Protein AF-A0A162BS26-F1 (afdb_monomer_lite)

Secondary structure (DSSP, 8-state):
-HHHHHS----SSSTTS-----HHHHSPPPPPPSB-TT--BSSGGGGGS-HHHHHHHS--

pLDDT: mean 90.02, std 4.79, range [66.38, 94.06]

Radius of gyration: 20.49 Å; chains: 1; bounding box: 44×30×48 Å

Sequence (60 aa):
EAIRYLFPSGLFDQQARPMTKHPDEIYPKRKAAEFDVNGRPYHSLFYTSKPNYYTLMHPP

Foldseek 3Di:
DVQCVVAPDPDPDPVPGDDDDDPPVVDDDDDDDQADPVRHGPAPCVVVVCRVVVCVVDPD

Organism: NCBI:txid35525

Structure (mmCIF, N/CA/C/O backbone):
data_AF-A0A162BS26-F1
#
_entry.id   AF-A0A162BS26-F1
#
loop_
_atom_site.group_PDB
_atom_site.id
_atom_site.type_symbol
_atom_site.label_atom_id
_atom_site.label_alt_id
_atom_site.label_comp_id
_atom_site.label_asym_id
_atom_site.label_entity_id
_atom_site.label_seq_id
_atom_site.pdbx_PDB_ins_code
_atom_site.Cartn_x
_atom_site.Cartn_y
_atom_site.Cartn_z
_atom_site.occupancy
_atom_site.B_iso_or_equiv
_atom_site.auth_seq_id
_atom_site.auth_comp_id
_atom_site.auth_asym_id
_atom_site.auth_atom_id
_atom_site.pdbx_PDB_model_num
ATOM 1 N N . GLU A 1 1 ? -10.409 13.133 18.853 1.00 72.50 1 GLU A N 1
ATOM 2 C CA . GLU A 1 1 ? -11.528 13.647 19.676 1.00 72.50 1 GLU A CA 1
ATOM 3 C C . GLU A 1 1 ? -12.829 13.865 18.901 1.00 72.50 1 GLU A C 1
ATOM 5 O O . GLU A 1 1 ? -13.792 13.193 19.239 1.00 72.50 1 GLU A O 1
ATOM 10 N N . ALA A 1 2 ? -12.877 14.673 17.829 1.00 89.06 2 ALA A N 1
ATOM 11 C CA . ALA A 1 2 ? -14.127 14.937 17.087 1.00 89.06 2 ALA A CA 1
ATOM 12 C C . ALA A 1 2 ? -14.920 13.670 16.683 1.00 89.06 2 ALA A C 1
ATOM 14 O O . ALA A 1 2 ? -16.111 13.574 16.955 1.00 89.06 2 ALA A O 1
ATOM 15 N N . ILE A 1 3 ? -14.251 12.653 16.126 1.00 86.94 3 ILE A N 1
ATOM 16 C CA . ILE A 1 3 ? -14.889 11.385 15.713 1.00 86.94 3 ILE A CA 1
ATOM 17 C C . ILE A 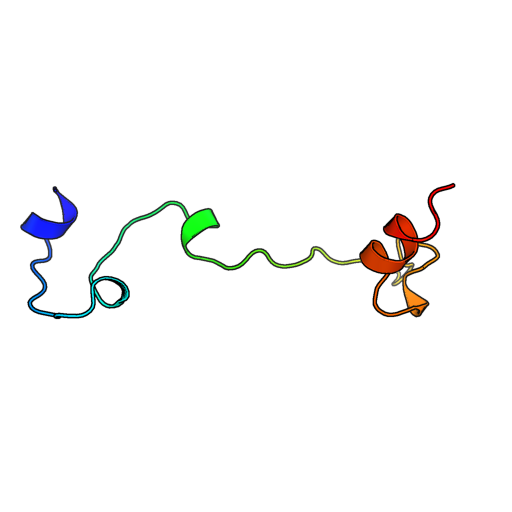1 3 ? -15.495 10.635 16.906 1.00 86.94 3 ILE A C 1
ATOM 19 O O . ILE A 1 3 ? -16.569 10.067 16.783 1.00 86.94 3 ILE A O 1
ATOM 23 N N . ARG A 1 4 ? -14.828 10.643 18.068 1.00 89.25 4 ARG A N 1
ATOM 24 C CA . ARG A 1 4 ? -15.282 9.922 19.271 1.00 89.25 4 ARG A CA 1
ATOM 25 C C . ARG A 1 4 ? -16.523 10.565 19.880 1.00 89.25 4 ARG A C 1
ATOM 27 O O . ARG A 1 4 ? -17.344 9.862 20.453 1.00 89.25 4 ARG A O 1
ATOM 34 N N . TYR A 1 5 ? -16.622 11.888 19.766 1.00 90.50 5 TYR A N 1
ATOM 35 C CA . TYR A 1 5 ? -17.789 12.641 20.205 1.00 90.50 5 TYR A CA 1
ATOM 36 C C . TYR A 1 5 ? -18.974 12.453 19.247 1.00 90.50 5 TYR A C 1
ATOM 38 O O . TYR A 1 5 ? -20.088 12.222 19.701 1.00 90.50 5 TYR A O 1
ATOM 46 N N . LEU A 1 6 ? -18.728 12.495 17.931 1.00 94.00 6 LEU A N 1
ATOM 47 C CA . LEU A 1 6 ? -19.765 12.315 16.904 1.00 94.00 6 LEU A CA 1
ATOM 48 C C . LEU A 1 6 ? -20.266 10.864 16.804 1.00 94.00 6 LEU A C 1
ATOM 50 O O . LEU A 1 6 ? -21.455 10.636 16.608 1.00 94.00 6 LEU A O 1
ATOM 54 N N . PHE A 1 7 ? -19.366 9.889 16.947 1.00 91.62 7 PHE A N 1
ATOM 55 C CA . PHE A 1 7 ? -19.640 8.456 16.823 1.00 91.62 7 PHE A CA 1
ATOM 56 C C . PHE A 1 7 ? -19.100 7.701 18.047 1.00 91.62 7 PHE A C 1
ATOM 58 O O . PHE A 1 7 ? -18.042 7.062 17.978 1.00 91.62 7 PHE A O 1
ATOM 65 N N . PRO A 1 8 ? -19.792 7.772 19.196 1.00 90.88 8 PRO A N 1
ATOM 66 C CA . PRO A 1 8 ? -19.361 7.064 20.391 1.00 90.88 8 PRO A CA 1
ATOM 67 C C . PRO A 1 8 ? -19.489 5.546 20.190 1.00 90.88 8 PRO A C 1
ATOM 69 O O . PRO A 1 8 ? -20.554 5.035 19.854 1.00 90.88 8 PRO A O 1
ATOM 72 N N . SER A 1 9 ? -18.401 4.808 20.421 1.00 88.44 9 SER A N 1
ATOM 73 C CA . SER A 1 9 ? -18.375 3.340 20.342 1.00 88.44 9 SER A CA 1
ATOM 74 C C . SER A 1 9 ? -18.059 2.717 21.702 1.00 88.44 9 SER A C 1
ATOM 76 O O . SER A 1 9 ? -17.048 3.071 22.310 1.00 88.44 9 SER A O 1
ATOM 78 N N . GLY A 1 10 ? -18.854 1.735 22.134 1.00 90.25 10 GLY A N 1
ATOM 79 C CA . GLY A 1 10 ? -18.619 0.952 23.359 1.00 90.25 10 GLY A CA 1
ATOM 80 C C . GLY A 1 10 ? -17.730 -0.287 23.176 1.00 90.25 10 GLY A C 1
ATOM 81 O O . GLY A 1 10 ? -17.608 -1.091 24.093 1.00 90.25 10 GLY A O 1
ATOM 82 N N . LEU A 1 11 ? -17.136 -0.476 21.993 1.00 93.00 11 LEU A N 1
ATOM 83 C CA . LEU A 1 11 ? -16.319 -1.651 21.679 1.00 93.00 11 LEU A CA 1
ATOM 84 C C . LEU A 1 11 ? -15.007 -1.642 22.476 1.00 93.00 11 LEU A C 1
ATOM 86 O O . LEU A 1 11 ? -14.291 -0.634 22.508 1.00 93.00 11 LEU A O 1
ATOM 90 N N . PHE A 1 12 ? -14.681 -2.776 23.106 1.00 92.75 12 PHE A N 1
ATOM 91 C CA . PHE A 1 12 ? -13.429 -2.947 23.850 1.00 92.75 12 PHE A CA 1
ATOM 92 C C . PHE A 1 12 ? -12.216 -2.880 22.915 1.00 92.75 12 PHE A C 1
ATOM 94 O O . PHE A 1 12 ? -11.274 -2.135 23.186 1.00 92.75 12 PHE A O 1
ATOM 101 N N . ASP A 1 13 ? -12.287 -3.584 21.781 1.00 92.81 13 ASP A N 1
ATOM 102 C CA . ASP A 1 13 ? -11.275 -3.521 20.731 1.00 92.81 13 ASP A CA 1
ATOM 103 C C . ASP A 1 13 ? -11.262 -2.136 20.069 1.00 92.81 13 ASP A C 1
ATOM 105 O O . ASP A 1 13 ? -12.283 -1.633 19.594 1.00 92.81 13 ASP A O 1
ATOM 109 N N . GLN A 1 14 ? -10.086 -1.513 20.053 1.00 89.19 14 GLN A N 1
ATOM 110 C CA . GLN A 1 14 ? -9.867 -0.190 19.483 1.00 89.19 14 GLN A CA 1
ATOM 111 C C . GLN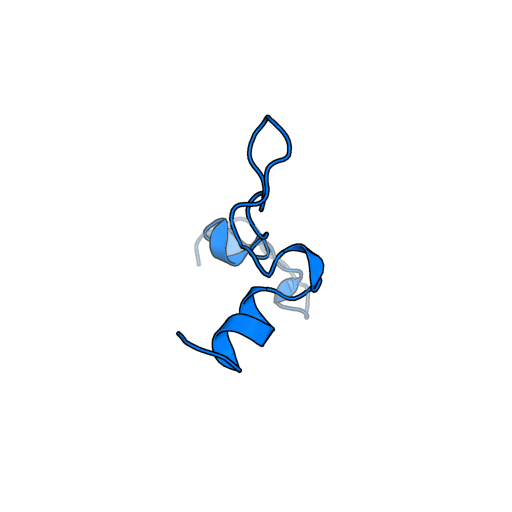 A 1 14 ? -9.863 -0.204 17.952 1.00 89.19 14 GLN A C 1
ATOM 113 O O . GLN A 1 14 ? -10.244 0.803 17.353 1.00 89.19 14 GLN A O 1
ATOM 118 N N . GLN A 1 15 ? -9.462 -1.312 17.316 1.00 90.06 15 GLN A N 1
ATOM 119 C CA . GLN A 1 15 ? -9.420 -1.407 15.852 1.00 90.06 15 GLN A CA 1
ATOM 120 C C . GLN A 1 15 ? -10.814 -1.524 15.233 1.00 90.06 15 GLN A C 1
ATOM 122 O O . GLN A 1 15 ? -11.016 -1.108 14.097 1.00 90.06 15 GLN A O 1
ATOM 127 N N . ALA A 1 16 ? -11.787 -2.017 16.001 1.00 90.75 16 ALA A N 1
ATOM 128 C CA . ALA A 1 16 ? -13.179 -2.110 15.579 1.00 90.75 16 ALA A CA 1
ATOM 129 C C . ALA A 1 16 ? -13.956 -0.782 15.717 1.00 90.75 16 ALA A C 1
ATOM 131 O O . ALA A 1 16 ? -15.131 -0.710 15.354 1.00 90.75 16 ALA A O 1
ATOM 132 N N . ARG A 1 17 ? -13.339 0.274 16.265 1.00 92.44 17 ARG A N 1
ATOM 133 C CA . ARG A 1 17 ? -13.996 1.573 16.473 1.00 92.44 17 ARG A CA 1
ATOM 134 C C . ARG A 1 17 ? -13.999 2.416 15.193 1.00 92.44 17 ARG A C 1
ATOM 136 O O . ARG A 1 17 ? -13.087 2.288 14.376 1.00 92.44 17 ARG A O 1
ATOM 143 N N . PRO A 1 18 ? -14.959 3.347 15.042 1.00 92.31 18 PRO A N 1
ATOM 144 C CA . PRO A 1 18 ? -14.960 4.294 13.932 1.00 92.31 18 PRO A CA 1
ATOM 145 C C . PRO A 1 18 ? -13.657 5.104 13.873 1.00 92.31 18 PRO A C 1
ATOM 147 O O . PRO A 1 18 ? -13.251 5.724 14.859 1.00 92.31 18 PRO A O 1
ATOM 150 N N . MET A 1 19 ? -13.012 5.125 12.705 1.00 91.50 19 MET A N 1
ATOM 151 C CA . MET A 1 19 ? -11.787 5.888 12.460 1.00 91.50 19 MET A CA 1
ATOM 152 C C . MET A 1 19 ? -11.834 6.586 11.098 1.00 91.50 19 MET A C 1
ATOM 154 O O . MET A 1 19 ? -12.292 6.011 10.116 1.00 91.50 19 MET A O 1
ATOM 158 N N . THR A 1 20 ? -11.326 7.818 11.030 1.00 88.50 20 THR A N 1
ATOM 159 C CA . THR A 1 20 ? -11.112 8.556 9.776 1.00 88.50 20 THR A CA 1
ATOM 160 C C . THR A 1 20 ? -9.630 8.909 9.686 1.00 88.50 20 THR A C 1
ATOM 162 O O . THR A 1 20 ? -9.195 9.970 10.135 1.00 88.50 20 THR A O 1
ATOM 165 N N . LYS A 1 21 ? -8.838 7.955 9.199 1.00 90.19 21 LYS A N 1
ATOM 166 C CA . LYS A 1 21 ? -7.396 8.107 8.963 1.00 90.19 21 LYS A CA 1
ATOM 167 C C . LYS A 1 21 ? -7.126 8.357 7.481 1.00 90.19 21 LYS A C 1
ATOM 169 O O . LYS A 1 21 ? -8.027 8.213 6.653 1.00 90.19 21 LYS A O 1
ATOM 174 N N . HIS A 1 22 ? -5.892 8.725 7.147 1.00 93.38 22 HIS A N 1
ATOM 175 C CA . HIS A 1 22 ? -5.479 8.834 5.751 1.00 93.38 22 HIS A CA 1
ATOM 176 C C . HIS A 1 22 ? -5.606 7.464 5.048 1.00 93.38 22 HIS A C 1
ATOM 178 O O . HIS A 1 22 ? -5.313 6.445 5.679 1.00 93.38 22 HIS A O 1
ATOM 184 N N . PRO A 1 23 ? -6.012 7.397 3.763 1.00 91.25 23 PRO A N 1
ATOM 185 C CA . PRO A 1 23 ? -6.163 6.131 3.041 1.00 91.25 23 PRO A CA 1
ATOM 186 C C . PRO A 1 23 ? -4.928 5.221 3.100 1.00 91.25 23 PRO A C 1
ATOM 188 O O . PRO A 1 23 ? -5.084 4.010 3.223 1.00 91.25 23 PRO A O 1
ATOM 191 N N . ASP A 1 24 ? -3.720 5.790 3.096 1.00 92.62 24 ASP A N 1
ATOM 192 C CA . ASP A 1 24 ? -2.459 5.028 3.176 1.00 92.62 24 ASP A CA 1
ATOM 193 C C . ASP A 1 24 ? -2.256 4.287 4.506 1.00 92.62 24 ASP A C 1
ATOM 195 O O . ASP A 1 24 ? -1.472 3.342 4.576 1.00 92.62 24 ASP A O 1
ATOM 199 N N . GLU A 1 25 ? -2.937 4.718 5.570 1.00 90.69 25 GLU A N 1
ATOM 200 C CA . GLU A 1 25 ? -2.906 4.054 6.878 1.00 90.69 25 GLU A CA 1
ATOM 201 C C . GLU A 1 25 ? -3.990 2.980 7.010 1.00 90.69 25 GLU A C 1
ATOM 203 O O . GLU A 1 25 ? -3.891 2.104 7.868 1.00 90.69 25 GLU A O 1
ATOM 208 N N . ILE A 1 26 ? -5.042 3.067 6.193 1.00 90.88 26 ILE A N 1
ATOM 209 C CA . ILE A 1 26 ? -6.195 2.161 6.231 1.00 90.88 26 ILE A CA 1
ATOM 210 C C . ILE A 1 26 ? -5.979 0.996 5.267 1.00 90.88 26 ILE A C 1
ATOM 212 O O . ILE A 1 26 ? -6.238 -0.158 5.610 1.00 90.88 26 ILE A O 1
ATOM 216 N N . TYR A 1 27 ? -5.520 1.288 4.051 1.00 91.38 27 TYR A N 1
ATOM 217 C CA . TYR A 1 27 ? -5.369 0.286 3.009 1.00 91.38 27 TYR A CA 1
ATOM 218 C C . TYR A 1 27 ? -3.950 -0.286 2.996 1.00 91.38 27 TYR A C 1
ATOM 220 O O . TYR A 1 27 ? -2.973 0.463 3.034 1.00 91.38 27 TYR A O 1
ATOM 228 N N . PRO A 1 28 ? -3.799 -1.617 2.884 1.00 92.50 28 PRO A N 1
ATOM 229 C CA . PRO A 1 28 ? -2.484 -2.212 2.734 1.00 92.50 28 PRO A CA 1
ATOM 230 C C . PRO A 1 28 ? -1.854 -1.755 1.417 1.00 92.50 28 PRO A C 1
ATOM 232 O O . PRO A 1 28 ? -2.519 -1.698 0.378 1.00 92.50 28 PRO A O 1
ATOM 235 N N . LYS A 1 29 ? -0.545 -1.483 1.447 1.00 90.75 29 LYS A N 1
ATOM 236 C CA . LYS A 1 29 ? 0.218 -1.141 0.243 1.00 90.75 29 LYS A CA 1
ATOM 237 C C . LYS A 1 29 ? 0.127 -2.292 -0.756 1.00 90.75 29 LYS A C 1
ATOM 239 O O . LYS A 1 29 ? 0.556 -3.409 -0.469 1.00 90.75 29 LYS A O 1
ATOM 244 N N . ARG A 1 30 ? -0.425 -2.017 -1.935 1.00 88.50 30 ARG A N 1
ATOM 245 C CA . ARG A 1 30 ? -0.475 -2.971 -3.047 1.00 88.50 30 ARG A CA 1
ATOM 246 C C . ARG A 1 30 ? 0.709 -2.729 -3.968 1.00 88.50 30 ARG A C 1
ATOM 248 O O . ARG A 1 30 ? 1.081 -1.584 -4.216 1.00 88.50 30 ARG A O 1
ATOM 255 N N . LYS A 1 31 ? 1.302 -3.812 -4.469 1.00 83.88 31 LYS A N 1
ATOM 256 C CA . LYS A 1 31 ? 2.349 -3.708 -5.482 1.00 83.88 31 LYS A CA 1
ATOM 257 C C . LYS A 1 31 ? 1.722 -3.177 -6.772 1.00 83.88 31 LYS A C 1
ATOM 259 O O . LYS A 1 31 ? 0.643 -3.623 -7.159 1.00 83.88 31 LYS A O 1
ATOM 264 N N . ALA A 1 32 ? 2.380 -2.205 -7.396 1.00 88.06 32 ALA A N 1
ATOM 265 C CA . ALA A 1 32 ? 1.986 -1.725 -8.713 1.00 88.06 32 ALA A CA 1
ATOM 266 C C . ALA A 1 32 ? 2.137 -2.844 -9.755 1.00 88.06 32 ALA A C 1
ATOM 268 O O . ALA A 1 32 ? 2.848 -3.824 -9.520 1.00 88.06 32 ALA A O 1
ATOM 269 N N . ALA A 1 33 ? 1.479 -2.687 -10.905 1.00 87.75 33 ALA A N 1
ATOM 270 C CA . ALA A 1 33 ? 1.668 -3.596 -12.028 1.00 87.75 33 ALA A CA 1
ATOM 271 C C . ALA A 1 33 ? 3.164 -3.691 -12.381 1.00 87.75 33 ALA A C 1
ATOM 273 O O . ALA A 1 33 ? 3.840 -2.679 -12.546 1.00 87.75 33 ALA A O 1
ATOM 274 N N . GLU A 1 34 ? 3.680 -4.917 -12.470 1.00 90.38 34 GLU A N 1
ATOM 275 C CA . GLU A 1 34 ? 5.097 -5.194 -12.761 1.00 90.38 34 GLU A CA 1
ATOM 276 C C . GLU A 1 34 ? 5.392 -5.312 -14.259 1.00 90.38 34 GLU A C 1
ATOM 278 O O . GLU A 1 34 ? 6.517 -5.624 -14.653 1.00 90.38 34 GLU A O 1
ATOM 283 N N . PHE A 1 35 ? 4.377 -5.081 -15.085 1.00 92.81 35 PHE A N 1
ATOM 284 C CA . PHE A 1 35 ? 4.424 -5.195 -16.529 1.00 92.81 35 PHE A CA 1
ATOM 285 C C . PHE A 1 35 ? 3.691 -4.026 -17.186 1.00 92.81 35 PHE A C 1
ATOM 287 O O . PHE A 1 35 ? 2.818 -3.392 -16.587 1.00 92.81 35 PHE A O 1
ATOM 294 N N . ASP A 1 36 ? 4.084 -3.748 -18.422 1.00 91.12 36 ASP A N 1
ATOM 295 C CA . ASP A 1 36 ? 3.451 -2.755 -19.287 1.00 91.12 36 ASP A CA 1
ATOM 296 C C . ASP A 1 36 ? 2.151 -3.294 -19.916 1.00 91.12 36 ASP A C 1
ATOM 298 O O . ASP A 1 36 ? 1.866 -4.487 -19.848 1.00 91.12 36 ASP A O 1
ATOM 302 N N . VAL A 1 37 ? 1.377 -2.444 -20.591 1.00 93.25 37 VAL A N 1
ATOM 303 C CA . VAL A 1 37 ? 0.143 -2.806 -21.315 1.00 93.25 37 VAL A CA 1
ATOM 304 C C . VAL A 1 37 ? 0.367 -3.966 -22.296 1.00 93.25 37 VAL A C 1
ATOM 306 O O . VAL A 1 37 ? -0.506 -4.811 -22.473 1.00 93.25 37 VAL A O 1
ATOM 309 N N . ASN A 1 38 ? 1.566 -4.056 -22.879 1.00 93.69 38 ASN A N 1
ATOM 310 C CA . ASN A 1 38 ? 1.970 -5.131 -23.791 1.00 93.69 38 ASN A CA 1
ATOM 311 C C . ASN A 1 38 ? 2.386 -6.436 -23.080 1.00 93.69 38 ASN A C 1
ATOM 313 O O . ASN A 1 38 ? 2.805 -7.390 -23.732 1.00 93.69 38 ASN A O 1
ATOM 317 N N . GLY A 1 39 ? 2.349 -6.477 -21.746 1.00 90.12 39 GLY A N 1
ATOM 318 C CA . GLY A 1 39 ? 2.757 -7.625 -20.933 1.00 90.12 39 GLY A CA 1
ATOM 319 C C . GLY A 1 39 ? 4.267 -7.752 -20.709 1.00 90.12 39 GLY A C 1
ATOM 320 O O . GLY A 1 39 ? 4.707 -8.711 -20.080 1.00 90.12 39 GLY A O 1
ATOM 321 N N . ARG A 1 40 ? 5.081 -6.800 -21.186 1.00 92.88 40 ARG A N 1
ATOM 322 C CA . ARG A 1 40 ? 6.534 -6.807 -20.962 1.00 92.88 40 ARG A CA 1
ATOM 323 C C . ARG A 1 40 ? 6.845 -6.478 -19.494 1.00 92.88 40 ARG A C 1
ATOM 325 O O . ARG A 1 40 ? 6.490 -5.380 -19.062 1.00 92.88 40 ARG A O 1
ATOM 332 N N . PRO A 1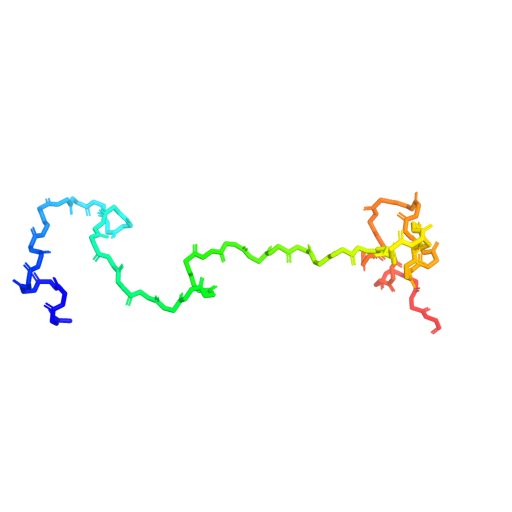 41 ? 7.542 -7.354 -18.745 1.00 94.06 41 PRO A N 1
ATOM 333 C CA . PRO A 1 41 ? 7.942 -7.051 -17.375 1.00 94.06 41 PRO A CA 1
ATOM 334 C C . PRO A 1 41 ? 8.981 -5.931 -17.293 1.00 94.06 41 PRO A C 1
ATOM 336 O O . PRO A 1 41 ? 9.873 -5.844 -18.140 1.00 94.06 41 PRO A O 1
ATOM 339 N N . TYR A 1 42 ? 8.907 -5.112 -16.243 1.00 91.69 42 TYR A N 1
ATOM 340 C CA . TYR A 1 42 ? 9.877 -4.036 -16.000 1.00 91.69 42 TYR A CA 1
ATOM 341 C C . TYR A 1 42 ? 11.206 -4.535 -15.426 1.00 91.69 42 TYR A C 1
ATOM 343 O O . TYR A 1 42 ? 12.239 -3.901 -15.626 1.00 91.69 42 TYR A O 1
ATOM 351 N N . HIS A 1 43 ? 11.189 -5.663 -14.712 1.00 90.88 43 HIS A N 1
ATOM 352 C CA . HIS A 1 43 ? 12.371 -6.228 -1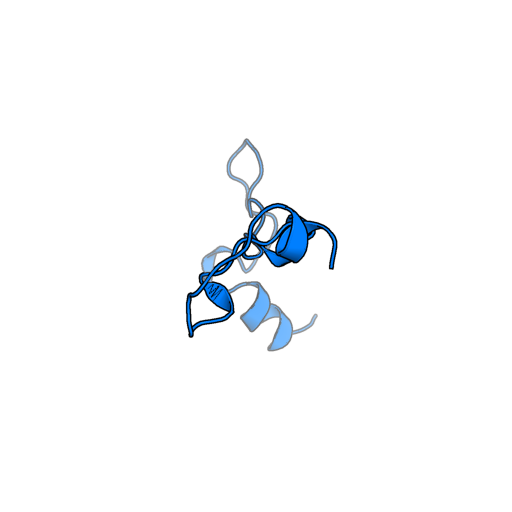4.062 1.00 90.88 43 HIS A CA 1
ATOM 353 C C . HIS A 1 43 ? 12.808 -7.525 -14.750 1.00 90.88 43 HIS A C 1
ATOM 355 O O . HIS A 1 43 ? 11.980 -8.401 -14.997 1.00 90.88 43 HIS A O 1
ATOM 361 N N . SER A 1 44 ? 14.107 -7.689 -15.014 1.00 89.88 44 SER A N 1
ATOM 362 C CA . SER A 1 44 ? 14.676 -8.932 -15.559 1.00 89.88 44 SER A CA 1
ATOM 363 C C . SER A 1 44 ? 14.437 -10.132 -14.637 1.00 89.88 44 SER A C 1
ATOM 365 O O . SER A 1 44 ? 14.222 -11.247 -15.108 1.00 89.88 44 SER A O 1
ATOM 367 N N . LEU A 1 45 ? 14.390 -9.894 -13.323 1.00 91.56 45 LEU A N 1
ATOM 368 C CA . LEU A 1 45 ? 14.125 -10.915 -12.309 1.00 91.56 45 LEU A CA 1
ATOM 369 C C . LEU A 1 45 ? 12.630 -11.182 -12.092 1.00 91.56 45 LEU A C 1
ATOM 371 O O . LEU A 1 45 ? 12.279 -11.918 -11.172 1.00 91.56 45 LEU A O 1
ATOM 375 N N . PHE A 1 46 ? 11.733 -10.622 -12.906 1.00 91.56 46 PHE A N 1
ATOM 376 C CA . PHE A 1 46 ? 10.286 -10.829 -12.779 1.00 91.56 46 PHE A CA 1
ATOM 377 C C . PHE A 1 46 ? 9.899 -12.317 -12.722 1.00 91.56 46 PHE A C 1
ATOM 379 O O . PHE A 1 46 ? 9.140 -12.738 -11.849 1.00 91.56 46 PHE A O 1
ATOM 386 N 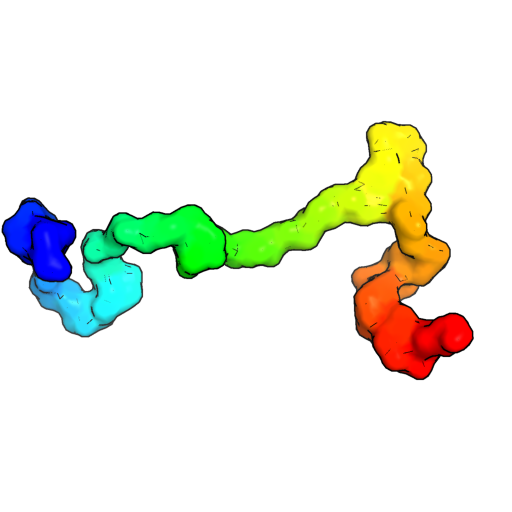N . TYR A 1 47 ? 10.510 -13.144 -13.573 1.00 93.06 47 TYR A N 1
ATOM 387 C CA . TYR A 1 47 ? 10.224 -14.581 -13.650 1.00 93.06 47 TYR A CA 1
ATOM 388 C C . TYR A 1 47 ? 10.746 -15.398 -12.458 1.00 93.06 47 TYR A C 1
ATOM 390 O O . TYR A 1 47 ? 10.428 -16.576 -12.336 1.00 93.06 47 TYR A O 1
ATOM 398 N N . THR A 1 48 ? 11.491 -14.785 -11.534 1.00 92.00 48 THR A N 1
ATOM 399 C CA . THR A 1 48 ? 11.913 -15.434 -10.279 1.00 92.00 48 THR A CA 1
ATOM 400 C C . THR A 1 48 ? 10.828 -15.421 -9.202 1.00 92.00 48 THR A C 1
ATOM 402 O O . THR A 1 48 ? 11.066 -15.904 -8.096 1.00 92.00 48 THR A O 1
ATOM 405 N N . SER A 1 49 ? 9.650 -14.841 -9.476 1.00 88.75 49 SER A N 1
ATOM 406 C CA . SER A 1 49 ? 8.530 -14.588 -8.547 1.00 88.75 49 SER A CA 1
ATOM 407 C C . SER A 1 49 ? 8.811 -13.595 -7.409 1.00 88.75 49 SER A C 1
ATOM 409 O O . SER A 1 49 ? 7.882 -12.979 -6.886 1.00 88.75 49 SER A O 1
ATOM 411 N N . LYS A 1 50 ? 10.079 -13.384 -7.032 1.00 91.38 50 LYS A N 1
ATOM 412 C CA . LYS A 1 50 ? 10.488 -12.458 -5.965 1.00 91.38 50 LYS A CA 1
ATOM 413 C C . LYS A 1 50 ? 11.600 -11.510 -6.430 1.00 91.38 50 LYS A C 1
ATOM 415 O O . LYS A 1 50 ? 12.684 -11.511 -5.843 1.00 91.38 50 LYS A O 1
ATOM 420 N N . PRO A 1 51 ? 11.339 -10.647 -7.429 1.00 90.31 51 PRO A N 1
ATOM 421 C CA . PRO A 1 51 ? 12.365 -9.780 -8.005 1.00 90.31 51 PRO A CA 1
ATOM 422 C C . PRO A 1 51 ? 13.066 -8.900 -6.959 1.00 90.31 51 PRO A C 1
ATOM 424 O O . PRO A 1 51 ? 14.290 -8.846 -6.931 1.00 90.31 51 PRO A O 1
ATOM 427 N N . ASN A 1 52 ? 12.319 -8.279 -6.036 1.00 90.88 52 ASN A N 1
ATOM 428 C CA . ASN A 1 52 ? 12.888 -7.406 -4.997 1.00 90.88 52 ASN A CA 1
ATOM 429 C C . ASN A 1 52 ? 13.839 -8.150 -4.048 1.00 90.88 52 ASN A C 1
ATOM 431 O O . ASN A 1 52 ? 14.848 -7.593 -3.629 1.00 90.88 52 ASN A O 1
ATOM 435 N N . TYR A 1 53 ? 13.522 -9.405 -3.720 1.00 93.31 53 TYR A N 1
ATOM 436 C CA . TYR A 1 53 ? 14.354 -10.221 -2.841 1.00 93.31 53 TYR A CA 1
ATOM 437 C C . TYR A 1 53 ? 15.685 -10.560 -3.517 1.00 93.31 53 TYR A C 1
ATOM 439 O O . TYR A 1 53 ? 16.743 -10.308 -2.952 1.00 93.31 53 TYR A O 1
ATOM 447 N N . TYR A 1 54 ? 15.644 -11.059 -4.754 1.00 92.69 54 TYR A N 1
ATOM 448 C CA . TYR A 1 54 ? 16.863 -11.431 -5.475 1.00 92.69 54 TYR A CA 1
ATOM 449 C C . TYR A 1 54 ? 17.705 -10.224 -5.900 1.00 92.69 54 TYR A C 1
ATOM 451 O O . TYR A 1 54 ? 18.924 -10.330 -5.932 1.00 92.69 54 TYR A O 1
ATOM 459 N N . THR A 1 55 ? 17.082 -9.066 -6.130 1.00 92.00 55 THR A N 1
ATOM 460 C CA . THR A 1 55 ? 17.813 -7.804 -6.355 1.00 92.00 55 THR A CA 1
ATOM 461 C C . THR A 1 55 ? 18.629 -7.401 -5.131 1.00 92.00 55 THR A C 1
ATOM 463 O O . THR A 1 55 ? 19.743 -6.916 -5.271 1.00 92.00 55 THR A O 1
ATOM 466 N N . LEU A 1 56 ? 18.091 -7.611 -3.925 1.00 93.62 56 LEU A N 1
ATOM 467 C CA . LEU A 1 56 ? 18.816 -7.326 -2.687 1.00 93.62 56 LEU A CA 1
ATOM 468 C C . LEU A 1 56 ? 19.975 -8.309 -2.464 1.00 93.62 56 LEU A C 1
ATOM 470 O O . LEU A 1 56 ? 21.013 -7.915 -1.945 1.00 93.62 56 LEU A O 1
ATOM 474 N N . MET A 1 57 ? 19.798 -9.57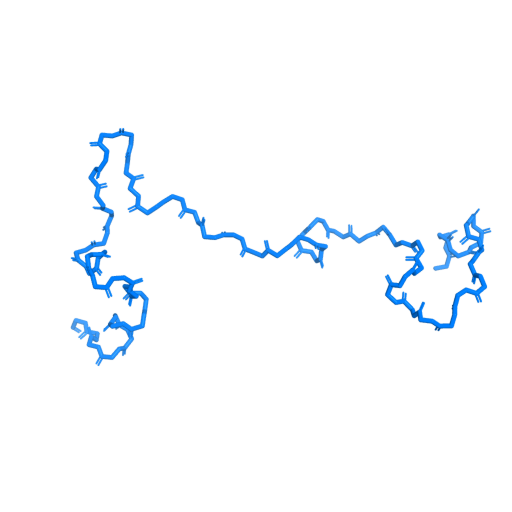7 -2.845 1.00 93.44 57 MET A N 1
ATOM 475 C CA . MET A 1 57 ? 20.826 -10.619 -2.700 1.00 93.44 57 MET A CA 1
ATOM 476 C C . MET A 1 57 ? 21.963 -10.474 -3.717 1.00 93.44 57 MET A C 1
ATOM 478 O O . MET A 1 57 ? 23.111 -10.788 -3.407 1.00 93.44 57 MET A O 1
ATOM 482 N N . HIS A 1 58 ? 21.643 -10.009 -4.923 1.00 84.75 58 HIS A N 1
ATOM 483 C CA . HIS A 1 58 ? 22.587 -9.817 -6.018 1.00 84.75 58 HIS A CA 1
ATOM 484 C C . HIS A 1 58 ? 22.431 -8.405 -6.596 1.00 84.75 58 HIS A C 1
ATOM 486 O O . HIS A 1 58 ? 21.838 -8.244 -7.669 1.00 84.75 58 HIS A O 1
ATOM 492 N N . PRO A 1 59 ? 22.911 -7.374 -5.874 1.00 75.94 59 PRO A N 1
ATOM 493 C CA . PRO A 1 59 ? 23.010 -6.036 -6.432 1.00 75.94 59 PRO A CA 1
ATOM 494 C C . PRO A 1 59 ? 24.003 -6.035 -7.612 1.00 75.94 59 PRO A C 1
ATOM 496 O O . PRO A 1 59 ? 24.905 -6.877 -7.637 1.00 75.94 59 PRO A O 1
ATOM 499 N N . PRO A 1 60 ? 23.806 -5.148 -8.603 1.00 66.38 60 PRO A N 1
ATOM 500 C CA . PRO A 1 60 ? 24.677 -5.042 -9.772 1.00 66.38 60 PRO A CA 1
ATOM 501 C C . PRO A 1 60 ? 26.113 -4.639 -9.419 1.00 66.38 60 PRO A C 1
ATOM 503 O O . PRO A 1 60 ? 26.302 -3.922 -8.408 1.00 66.38 60 PRO A O 1
#